Protein AF-A0AAW2A5G6-F1 (afdb_monomer)

Solvent-accessible surface area (backbone atoms only — not comparable to full-atom values): 6967 Å² total; per-residue (Å²): 132,59,70,67,57,53,50,51,52,58,61,72,53,57,66,70,61,38,44,74,73,68,56,77,89,71,82,65,69,64,52,65,58,47,51,61,51,51,50,52,53,48,54,52,50,50,50,54,50,50,50,52,52,50,58,73,77,42,70,61,91,86,40,63,70,77,80,45,57,96,80,59,73,74,86,67,85,65,77,80,55,90,92,57,86,76,76,96,66,91,70,59,66,70,57,54,49,38,59,71,71,58,69,67,72,72,134

Secondary structure (DSSP, 8-state):
--HHHHHHHHHHS-HHHHHHTT------THHHHHHHHHHHHHHHHHHHHHHHHHHHHSPPTT-GGGT--SS----------TTSPPPP----HHHHHIIIIITT---

Organism: Culter alburnus (NCBI:txid194366)

Foldseek 3Di:
DDVVVVLVCVLPDDVVVCVVVVNDDDDDSVCSVVVVVVVVVVVVVVVVVVVVVCCVVDDHPPDCCVVDDPPDDDPPPDPPDPPDDDDDDDDPVVVVCCVPPPVPPDD

Radius of gyration: 33.89 Å; Cα contacts (8 Å, |Δi|>4): 21; chains: 1; bounding box: 87×33×64 Å

Structure (mmCIF, N/CA/C/O backbone):
data_AF-A0AAW2A5G6-F1
#
_entry.id   AF-A0AAW2A5G6-F1
#
loop_
_atom_site.group_PDB
_atom_site.id
_atom_site.type_symbol
_atom_site.label_atom_id
_atom_site.label_alt_id
_atom_site.label_comp_id
_atom_site.label_asym_id
_atom_site.label_entity_id
_atom_site.label_seq_id
_atom_site.pdbx_PDB_ins_code
_atom_site.Cartn_x
_atom_site.Cartn_y
_atom_site.Cartn_z
_atom_site.occupancy
_atom_site.B_iso_or_equiv
_atom_site.auth_seq_id
_atom_site.auth_comp_id
_atom_site.auth_asym_id
_atom_site.auth_atom_id
_atom_site.pdbx_PDB_model_num
ATOM 1 N N . MET A 1 1 ? 3.198 10.455 -24.620 1.00 67.19 1 MET A N 1
ATOM 2 C CA . MET A 1 1 ? 3.605 9.104 -24.169 1.00 67.19 1 MET A CA 1
ATOM 3 C C . MET A 1 1 ? 3.458 9.065 -22.656 1.00 67.19 1 MET A C 1
ATOM 5 O O . MET A 1 1 ? 3.929 9.993 -22.014 1.00 67.19 1 MET A O 1
ATOM 9 N N . SER A 1 2 ? 2.733 8.092 -22.094 1.00 87.75 2 SER A N 1
ATOM 10 C CA . SER A 1 2 ? 2.527 8.024 -20.637 1.00 87.75 2 SER A CA 1
ATOM 11 C C . SER A 1 2 ? 3.860 7.742 -19.924 1.00 87.75 2 SER A C 1
ATOM 13 O O . SER A 1 2 ? 4.618 6.902 -20.420 1.00 87.75 2 SER A O 1
ATOM 15 N N . PRO A 1 3 ? 4.159 8.376 -18.773 1.00 87.75 3 PRO A N 1
ATOM 16 C CA . PRO A 1 3 ? 5.387 8.117 -18.013 1.00 87.75 3 PRO A CA 1
ATOM 17 C C . PRO A 1 3 ? 5.551 6.638 -17.629 1.00 87.75 3 PRO A C 1
ATOM 19 O O . PRO A 1 3 ? 6.669 6.135 -17.583 1.00 87.75 3 PRO A O 1
ATOM 22 N N . SER A 1 4 ? 4.446 5.908 -17.449 1.00 89.06 4 SER A N 1
ATOM 23 C CA . SER A 1 4 ? 4.463 4.462 -17.202 1.00 89.06 4 SER A CA 1
ATOM 24 C C . SER A 1 4 ? 4.980 3.650 -18.393 1.00 89.06 4 SER A C 1
ATOM 26 O O . SER A 1 4 ? 5.722 2.692 -18.208 1.00 89.06 4 SER A O 1
ATOM 28 N N . VAL A 1 5 ? 4.650 4.051 -19.624 1.00 92.94 5 VAL A N 1
ATOM 29 C CA . VAL A 1 5 ? 5.142 3.380 -20.838 1.00 92.94 5 VAL A CA 1
ATOM 30 C C . VAL A 1 5 ? 6.639 3.624 -20.998 1.00 92.94 5 VAL A C 1
ATOM 32 O O . VAL A 1 5 ? 7.375 2.691 -21.297 1.00 92.94 5 VAL A O 1
ATOM 35 N N . LEU A 1 6 ? 7.105 4.850 -20.739 1.00 91.31 6 LEU A N 1
ATOM 36 C CA . LEU A 1 6 ? 8.535 5.163 -20.755 1.00 91.31 6 LEU A CA 1
ATOM 37 C C . LEU A 1 6 ? 9.303 4.343 -19.710 1.00 91.31 6 LEU A C 1
ATOM 39 O O . LEU A 1 6 ? 10.362 3.807 -20.021 1.00 91.31 6 LEU A O 1
ATOM 43 N N . TYR A 1 7 ? 8.745 4.204 -18.506 1.00 91.12 7 TYR A N 1
ATOM 44 C CA . TYR A 1 7 ? 9.324 3.387 -17.441 1.00 91.12 7 TYR A CA 1
ATOM 45 C C . TYR A 1 7 ? 9.441 1.913 -17.836 1.00 91.12 7 TYR A C 1
ATOM 47 O O . TYR A 1 7 ? 10.500 1.321 -17.661 1.00 91.12 7 TYR A O 1
ATOM 55 N N . VAL A 1 8 ? 8.386 1.332 -18.414 1.00 92.69 8 VAL A N 1
ATOM 56 C CA . VAL A 1 8 ? 8.394 -0.064 -18.879 1.00 92.69 8 VAL A CA 1
ATOM 57 C C . VAL A 1 8 ? 9.407 -0.255 -20.007 1.00 92.69 8 VAL A C 1
ATOM 59 O O . VAL A 1 8 ? 10.223 -1.169 -19.946 1.00 92.69 8 VAL A O 1
ATOM 62 N N . VAL A 1 9 ? 9.415 0.629 -21.008 1.00 92.81 9 VAL A N 1
ATOM 63 C CA . VAL A 1 9 ? 10.389 0.564 -22.109 1.00 92.81 9 VAL A CA 1
ATOM 64 C C . VAL A 1 9 ? 11.815 0.646 -21.565 1.00 92.81 9 VAL A C 1
ATOM 66 O O . VAL A 1 9 ? 12.642 -0.201 -21.893 1.00 92.81 9 VAL A O 1
ATOM 69 N N . TRP A 1 10 ? 12.098 1.600 -20.678 1.00 91.94 10 TRP A N 1
ATOM 70 C CA . TRP A 1 10 ? 13.397 1.671 -20.017 1.00 91.94 10 TRP A CA 1
ATOM 71 C C . TRP A 1 10 ? 13.691 0.398 -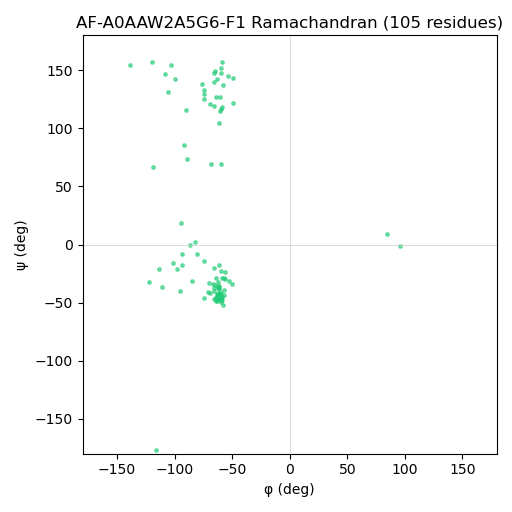19.213 1.00 91.94 10 TRP A C 1
ATOM 73 O O . TRP A 1 10 ? 14.799 -0.101 -19.310 1.00 91.94 10 TRP A O 1
ATOM 83 N N . ALA A 1 11 ? 12.744 -0.184 -18.479 1.00 93.31 11 ALA A N 1
ATOM 84 C CA . ALA A 1 11 ? 12.995 -1.371 -17.660 1.00 93.31 11 ALA A CA 1
ATOM 85 C C . ALA A 1 11 ? 13.421 -2.608 -18.477 1.00 93.31 11 ALA A C 1
ATOM 87 O O . ALA A 1 11 ? 14.270 -3.366 -18.013 1.00 93.31 11 ALA A O 1
ATOM 88 N N . PHE A 1 12 ? 12.873 -2.797 -19.683 1.00 92.88 12 PHE A N 1
ATOM 89 C CA . PHE A 1 12 ? 13.110 -3.999 -20.498 1.00 92.88 12 PHE A CA 1
ATOM 90 C C . PHE A 1 12 ? 14.189 -3.848 -21.577 1.00 92.88 12 PHE A C 1
ATOM 92 O O . PHE A 1 12 ? 14.722 -4.855 -22.041 1.00 92.88 12 PHE A O 1
ATOM 99 N N . VAL A 1 13 ? 14.522 -2.625 -21.998 1.00 93.50 13 VAL A N 1
ATOM 100 C CA . VAL A 1 13 ? 15.564 -2.411 -23.015 1.00 93.50 13 VAL A CA 1
ATOM 101 C C . VAL A 1 13 ? 16.960 -2.631 -22.405 1.00 93.50 13 VAL A C 1
ATOM 103 O O . VAL A 1 13 ? 17.256 -2.014 -21.376 1.00 93.50 13 VAL A O 1
ATOM 106 N N . PRO A 1 14 ? 17.838 -3.445 -23.026 1.00 92.75 14 PRO A N 1
ATOM 107 C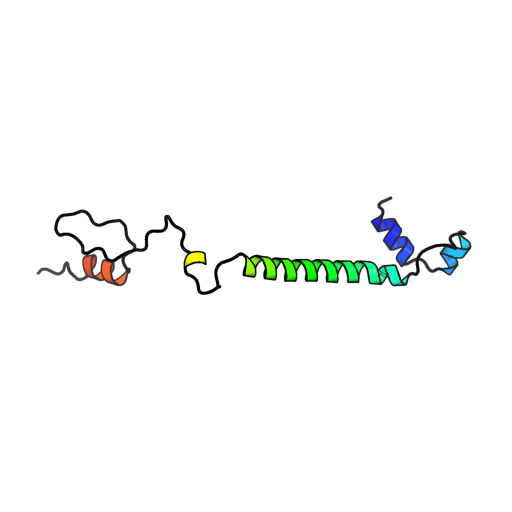 CA . PRO A 1 14 ? 19.209 -3.654 -22.556 1.00 92.75 14 PRO A CA 1
ATOM 108 C C . PRO A 1 14 ? 20.032 -2.362 -22.501 1.00 92.75 14 PRO A C 1
ATOM 110 O O . PRO A 1 14 ? 19.867 -1.470 -23.338 1.00 92.75 14 PRO A O 1
ATOM 113 N N . ASP A 1 15 ? 20.960 -2.280 -21.548 1.00 91.56 15 ASP A N 1
ATOM 114 C CA . ASP A 1 15 ? 21.822 -1.106 -21.377 1.00 91.56 15 ASP A CA 1
ATOM 115 C C . ASP A 1 15 ? 22.698 -0.835 -22.609 1.00 91.56 15 ASP A C 1
ATOM 117 O O . ASP A 1 15 ? 22.843 0.320 -22.993 1.00 91.56 15 ASP A O 1
ATOM 121 N N . ASP A 1 16 ? 23.183 -1.864 -23.312 1.00 92.19 16 ASP A N 1
ATOM 122 C CA . ASP A 1 16 ? 23.984 -1.692 -24.537 1.00 92.19 16 ASP A CA 1
ATOM 123 C C . ASP A 1 16 ? 23.243 -0.889 -25.617 1.00 92.19 16 ASP A C 1
ATOM 125 O O . ASP A 1 16 ? 23.821 -0.035 -26.294 1.00 92.19 16 ASP A O 1
ATOM 129 N N . TRP A 1 17 ? 21.936 -1.125 -25.761 1.00 93.25 17 TRP A N 1
ATOM 130 C CA . TRP A 1 17 ? 21.107 -0.412 -26.733 1.00 93.25 17 TRP A CA 1
ATOM 131 C C . TRP A 1 17 ? 20.892 1.037 -26.302 1.00 93.25 17 TRP A C 1
ATOM 133 O O . TRP A 1 17 ? 20.993 1.947 -27.125 1.00 93.25 17 TRP A O 1
ATOM 143 N N . LEU A 1 18 ? 20.667 1.268 -25.007 1.00 91.50 18 LEU A N 1
ATOM 144 C CA . LEU A 1 18 ? 20.567 2.616 -24.444 1.00 91.50 18 LEU A CA 1
ATOM 145 C C . LEU A 1 18 ? 21.882 3.390 -24.615 1.00 91.50 18 LEU A C 1
ATOM 147 O O . LEU A 1 18 ? 21.862 4.535 -25.071 1.00 91.50 18 LEU A O 1
ATOM 151 N N . HIS A 1 19 ? 23.022 2.750 -24.352 1.00 92.00 19 HIS A N 1
ATOM 152 C CA . HIS A 1 19 ? 24.348 3.325 -24.560 1.00 92.00 19 HIS A CA 1
ATOM 153 C C . HIS A 1 19 ? 24.595 3.668 -26.031 1.00 92.00 19 HIS A C 1
ATOM 155 O O . HIS A 1 19 ? 25.082 4.762 -26.321 1.00 92.00 19 HIS A O 1
ATOM 161 N N . SER A 1 20 ? 24.190 2.799 -26.965 1.00 92.81 20 SER A N 1
ATOM 162 C CA . SER A 1 20 ? 24.292 3.075 -28.406 1.00 92.81 20 SER A CA 1
ATOM 163 C C . SER A 1 20 ? 23.434 4.267 -28.858 1.00 92.81 20 SER A C 1
ATOM 165 O O . SER A 1 20 ? 23.811 4.986 -29.781 1.00 92.81 20 SER A O 1
ATOM 167 N N . ALA A 1 21 ? 22.321 4.530 -28.164 1.00 90.88 21 ALA A N 1
ATOM 168 C CA . ALA A 1 21 ? 21.461 5.692 -28.381 1.00 90.88 21 ALA A CA 1
ATOM 169 C C . ALA A 1 21 ? 21.972 6.976 -27.687 1.00 90.88 21 ALA A C 1
ATOM 171 O O . ALA A 1 21 ? 21.311 8.012 -27.753 1.00 90.88 21 ALA A O 1
ATOM 172 N N . GLY A 1 22 ? 23.129 6.926 -27.012 1.00 91.44 22 GLY A N 1
ATOM 173 C CA . GLY A 1 22 ? 23.725 8.056 -26.288 1.00 91.44 22 GLY A CA 1
ATOM 174 C C . GLY A 1 22 ? 23.192 8.259 -24.864 1.00 91.44 22 GLY A C 1
ATOM 175 O O . GLY A 1 22 ? 23.510 9.262 -24.225 1.00 91.44 22 GLY A O 1
ATOM 176 N N . LEU A 1 23 ? 22.396 7.324 -24.337 1.00 88.81 23 LEU A N 1
ATOM 177 C CA . LEU A 1 23 ? 21.823 7.390 -22.992 1.00 88.81 23 LEU A CA 1
ATOM 178 C C . LEU A 1 23 ? 22.745 6.687 -21.987 1.00 88.81 23 LEU A C 1
ATOM 180 O O . LEU A 1 23 ? 22.573 5.511 -21.685 1.00 88.81 23 LEU A O 1
ATOM 184 N N . THR A 1 24 ? 23.740 7.406 -21.463 1.00 87.75 24 THR A N 1
ATOM 185 C CA . THR A 1 24 ? 24.768 6.839 -20.566 1.00 87.75 24 THR A CA 1
ATOM 186 C C . THR A 1 24 ? 24.573 7.133 -19.074 1.00 87.75 24 THR A C 1
ATOM 188 O O . THR A 1 24 ? 25.168 6.448 -18.248 1.00 87.75 24 THR A O 1
ATOM 191 N N . TYR A 1 25 ? 23.726 8.103 -18.707 1.00 85.56 25 TYR A N 1
ATOM 192 C CA . TYR A 1 25 ? 23.553 8.572 -17.319 1.00 85.56 25 TYR A CA 1
ATOM 193 C C . TYR A 1 25 ? 22.125 8.372 -16.793 1.00 85.56 25 TYR A C 1
ATOM 195 O O . TYR A 1 25 ? 21.392 9.333 -16.564 1.00 85.56 25 TYR A O 1
ATOM 203 N 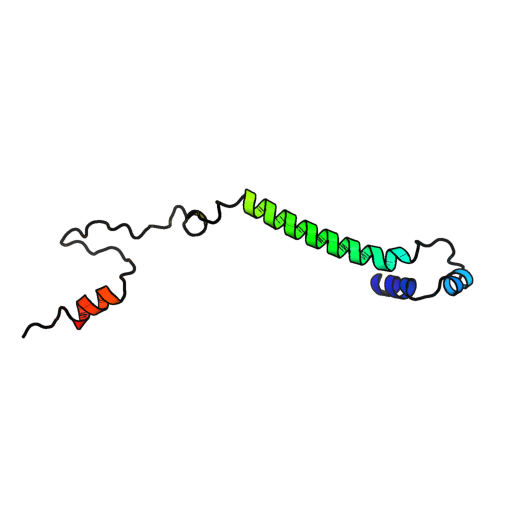N . TRP A 1 26 ? 21.714 7.116 -16.627 1.00 86.69 26 TRP A N 1
ATOM 204 C CA . TRP A 1 26 ? 20.390 6.737 -16.118 1.00 86.69 26 TRP A CA 1
ATOM 205 C C . TRP A 1 26 ? 20.530 5.926 -14.822 1.00 86.69 26 TRP A C 1
ATOM 207 O O . TRP A 1 26 ? 21.594 5.355 -14.570 1.00 86.69 26 TRP A O 1
ATOM 217 N N . PRO A 1 27 ? 19.492 5.881 -13.965 1.00 89.19 27 PRO A N 1
ATOM 218 C CA . PRO A 1 27 ? 19.523 5.063 -12.757 1.00 89.19 27 PRO A CA 1
ATOM 219 C C . PRO A 1 27 ? 19.735 3.580 -13.089 1.00 89.19 27 PRO A C 1
ATOM 221 O O . PRO A 1 27 ? 19.434 3.118 -14.185 1.00 89.19 27 PRO A O 1
ATOM 224 N N . GLN A 1 28 ? 20.239 2.815 -12.122 1.00 90.75 28 GLN A N 1
ATOM 225 C CA . GLN A 1 28 ? 20.448 1.375 -12.281 1.00 90.75 28 GLN A CA 1
ATOM 226 C C . GLN A 1 28 ? 19.118 0.635 -12.503 1.00 90.75 28 GLN A C 1
ATOM 228 O O . GLN A 1 28 ? 18.126 0.925 -11.827 1.00 90.75 28 GLN A O 1
ATOM 233 N N . LYS A 1 29 ? 19.113 -0.392 -13.366 1.00 92.06 29 LYS A N 1
ATOM 234 C CA . LYS A 1 29 ? 17.931 -1.237 -13.649 1.00 92.06 29 LYS A CA 1
ATOM 235 C C . LYS A 1 29 ? 17.318 -1.889 -12.412 1.00 92.06 29 LYS A C 1
ATOM 237 O O . LYS A 1 29 ? 16.127 -2.171 -12.411 1.00 92.06 29 LYS A O 1
ATOM 242 N N . TYR A 1 30 ? 18.089 -2.073 -11.337 1.00 93.31 30 TYR A N 1
ATOM 243 C CA . TYR A 1 30 ? 17.585 -2.543 -10.042 1.00 93.31 30 TYR A CA 1
ATOM 244 C C . TYR A 1 30 ? 16.363 -1.741 -9.554 1.00 93.31 30 TYR A C 1
ATOM 246 O O . TYR A 1 30 ? 15.428 -2.309 -8.989 1.00 93.31 30 TYR A O 1
ATOM 254 N N . TRP A 1 31 ? 16.308 -0.439 -9.848 1.00 93.88 31 TRP A N 1
ATOM 255 C CA . TRP A 1 31 ? 15.175 0.416 -9.491 1.00 93.88 31 TRP A CA 1
ATOM 256 C C . TRP A 1 31 ? 13.869 0.058 -10.211 1.00 93.88 31 TRP A C 1
ATOM 258 O O . TRP A 1 31 ? 12.796 0.388 -9.703 1.00 93.88 31 TRP A O 1
ATOM 268 N N . ALA A 1 32 ? 13.930 -0.662 -11.337 1.00 94.12 32 ALA A N 1
ATOM 269 C CA . ALA A 1 32 ? 12.746 -1.212 -11.994 1.00 94.12 32 ALA A CA 1
ATOM 270 C C . ALA A 1 32 ? 12.003 -2.220 -11.096 1.00 94.12 32 ALA A C 1
ATOM 272 O O . ALA A 1 32 ? 10.781 -2.318 -11.134 1.00 94.12 32 ALA A O 1
ATOM 273 N N . LEU A 1 33 ? 12.744 -2.944 -10.252 1.00 94.81 33 LEU A N 1
ATOM 274 C CA . LEU A 1 33 ? 12.195 -3.899 -9.293 1.00 94.81 33 LEU A CA 1
ATOM 275 C C . LEU A 1 33 ? 12.008 -3.273 -7.906 1.00 94.81 33 LEU A C 1
ATOM 277 O O . LEU A 1 33 ? 11.003 -3.513 -7.241 1.00 94.81 33 LEU A O 1
ATOM 281 N N . ALA A 1 34 ? 12.956 -2.448 -7.464 1.00 96.25 34 ALA A N 1
ATOM 282 C CA . ALA A 1 34 ? 12.911 -1.871 -6.127 1.00 96.25 34 ALA A CA 1
ATOM 283 C C . ALA A 1 34 ? 11.735 -0.901 -5.946 1.00 96.25 34 ALA A C 1
ATOM 285 O O . ALA A 1 34 ? 11.079 -0.934 -4.910 1.00 96.25 34 ALA A O 1
ATOM 286 N N . ALA A 1 35 ? 11.422 -0.073 -6.950 1.00 94.19 35 ALA A N 1
ATOM 287 C CA . ALA A 1 35 ? 10.322 0.887 -6.865 1.00 94.19 35 ALA A CA 1
ATOM 288 C C . ALA A 1 35 ? 8.949 0.233 -6.579 1.00 94.19 35 ALA A C 1
ATOM 290 O O . ALA A 1 35 ? 8.303 0.648 -5.612 1.00 94.19 35 ALA A O 1
ATOM 291 N N . PRO A 1 36 ? 8.490 -0.796 -7.327 1.00 94.94 36 PRO A N 1
ATOM 292 C CA . PRO A 1 36 ? 7.224 -1.457 -7.012 1.00 94.94 36 PRO A CA 1
ATOM 293 C C . PRO A 1 36 ? 7.256 -2.186 -5.662 1.00 94.94 36 PRO A C 1
ATOM 295 O O . PRO A 1 36 ? 6.255 -2.166 -4.947 1.00 94.94 36 PRO A O 1
ATOM 298 N N . ILE A 1 37 ? 8.394 -2.766 -5.260 1.00 97.62 37 ILE A N 1
ATOM 299 C CA . ILE A 1 37 ? 8.532 -3.397 -3.937 1.00 97.62 37 ILE A CA 1
ATOM 300 C C . ILE A 1 37 ? 8.383 -2.357 -2.821 1.00 97.62 37 ILE A C 1
ATOM 302 O O . ILE A 1 37 ? 7.594 -2.561 -1.899 1.00 97.62 37 ILE A O 1
ATOM 306 N N . TYR A 1 38 ? 9.082 -1.223 -2.908 1.00 97.50 38 TYR A N 1
ATOM 307 C CA . TYR A 1 38 ? 8.965 -0.151 -1.919 1.00 97.50 38 TYR A CA 1
ATOM 308 C C . TYR A 1 38 ? 7.548 0.412 -1.849 1.00 97.50 38 TYR A C 1
ATOM 310 O O . TYR A 1 38 ? 7.069 0.689 -0.750 1.00 97.50 38 TYR A O 1
ATOM 318 N N . LEU A 1 39 ? 6.854 0.535 -2.982 1.00 96.94 39 LEU A N 1
ATOM 319 C CA . LEU A 1 39 ? 5.450 0.937 -3.005 1.00 96.94 39 LEU A CA 1
ATOM 320 C C . LEU A 1 39 ? 4.579 -0.054 -2.220 1.00 96.94 39 LEU A C 1
ATOM 322 O O . LEU A 1 39 ? 3.828 0.369 -1.343 1.00 96.94 39 LEU A O 1
ATOM 326 N N . LEU A 1 40 ? 4.714 -1.361 -2.466 1.00 98.44 40 LEU A N 1
ATOM 327 C CA . LEU A 1 40 ? 3.948 -2.388 -1.747 1.00 98.44 40 LEU A CA 1
ATOM 328 C C . LEU A 1 40 ? 4.253 -2.400 -0.244 1.00 98.44 40 LEU A C 1
ATOM 330 O O . LEU A 1 40 ? 3.330 -2.456 0.572 1.00 98.44 40 LEU A O 1
ATOM 334 N N . VAL A 1 41 ? 5.530 -2.301 0.134 1.00 98.44 41 VAL A N 1
ATOM 335 C CA . VAL A 1 41 ? 5.955 -2.230 1.542 1.00 98.44 41 VAL A CA 1
ATOM 336 C C . VAL A 1 41 ? 5.390 -0.980 2.212 1.00 98.44 41 VAL A C 1
ATOM 338 O O . VAL A 1 41 ? 4.872 -1.063 3.326 1.00 98.44 41 VAL A O 1
ATOM 341 N N . THR A 1 42 ? 5.424 0.161 1.523 1.00 98.50 42 THR A N 1
ATOM 342 C CA . THR A 1 42 ? 4.892 1.431 2.033 1.00 98.50 42 THR A CA 1
ATOM 343 C C . THR A 1 42 ? 3.387 1.332 2.254 1.00 98.50 42 THR A C 1
ATOM 345 O O . THR A 1 42 ? 2.921 1.637 3.347 1.00 98.50 42 THR A O 1
ATOM 348 N N . LEU A 1 43 ? 2.628 0.831 1.273 1.00 98.50 43 LEU A N 1
ATOM 349 C CA . LEU A 1 43 ? 1.179 0.637 1.407 1.00 98.50 43 LEU A CA 1
ATOM 350 C C . LEU A 1 43 ? 0.826 -0.322 2.550 1.00 98.50 43 LEU A C 1
ATOM 352 O O . LEU A 1 43 ? -0.064 -0.028 3.346 1.00 98.50 43 LEU A O 1
ATOM 356 N N . THR A 1 44 ? 1.552 -1.435 2.668 1.00 98.44 44 THR A N 1
ATOM 357 C CA . THR A 1 44 ? 1.354 -2.409 3.753 1.00 98.44 44 THR A CA 1
ATOM 358 C C . THR A 1 44 ? 1.640 -1.775 5.113 1.00 98.44 44 THR A C 1
ATOM 360 O O . THR A 1 44 ? 0.853 -1.915 6.046 1.00 98.44 44 THR A O 1
ATOM 363 N N . THR A 1 45 ? 2.730 -1.014 5.215 1.00 98.38 45 THR A N 1
ATOM 364 C CA . THR A 1 45 ? 3.093 -0.283 6.436 1.00 98.38 45 THR A CA 1
ATOM 365 C C . THR A 1 45 ? 2.027 0.746 6.795 1.00 98.38 45 THR A C 1
ATOM 367 O O . THR A 1 45 ? 1.589 0.792 7.941 1.00 98.38 45 THR A O 1
ATOM 370 N N . CYS A 1 46 ? 1.546 1.526 5.823 1.00 98.38 46 CYS A N 1
ATOM 371 C CA . CYS A 1 46 ? 0.449 2.469 6.024 1.00 98.38 46 CYS A CA 1
ATOM 372 C C . CYS A 1 46 ? -0.808 1.767 6.546 1.00 98.38 46 CYS A C 1
ATOM 374 O O . CYS A 1 46 ? -1.425 2.268 7.480 1.00 98.38 46 CYS A O 1
ATOM 376 N N . PHE A 1 47 ? -1.167 0.605 5.999 1.00 98.12 47 PHE A N 1
ATOM 377 C CA . PHE A 1 47 ? -2.328 -0.157 6.459 1.00 98.12 47 PHE A CA 1
ATOM 378 C C . PHE A 1 47 ? -2.177 -0.635 7.911 1.00 98.12 47 PHE A C 1
ATOM 380 O O . PHE A 1 47 ? -3.086 -0.441 8.717 1.00 98.12 47 PHE A O 1
ATOM 387 N N . VAL A 1 48 ? -1.015 -1.189 8.273 1.00 98.25 48 VAL A N 1
ATOM 388 C CA . VAL A 1 48 ? -0.723 -1.622 9.651 1.00 98.25 48 VAL A CA 1
ATOM 389 C C . VAL A 1 48 ? -0.754 -0.440 10.622 1.00 98.25 48 VAL A C 1
ATOM 391 O O . VAL A 1 48 ? -1.345 -0.542 11.697 1.00 98.25 48 VAL A O 1
ATOM 394 N N . LEU A 1 49 ? -0.163 0.696 10.242 1.00 98.00 49 LEU A N 1
ATOM 395 C CA . LEU A 1 49 ? -0.183 1.911 11.057 1.00 98.00 49 LEU A CA 1
ATOM 396 C C . LEU A 1 49 ? -1.599 2.453 11.225 1.00 98.00 49 LEU A C 1
ATOM 398 O O . LEU A 1 49 ? -1.990 2.776 12.342 1.00 98.00 49 LEU A O 1
ATOM 402 N N . LEU A 1 50 ? -2.381 2.518 10.146 1.00 97.00 50 LEU A N 1
ATOM 403 C CA . LEU A 1 50 ? -3.779 2.930 10.212 1.00 97.00 50 LEU A CA 1
ATOM 404 C C . LEU A 1 50 ? -4.567 2.015 11.142 1.00 97.00 50 LEU A C 1
ATOM 406 O O . LEU A 1 50 ? -5.312 2.514 11.978 1.00 97.00 50 LEU A O 1
ATOM 410 N N . PHE A 1 51 ? -4.392 0.699 11.046 1.00 95.12 51 PHE A N 1
ATOM 411 C CA . PHE A 1 51 ? -5.042 -0.243 11.953 1.00 95.12 51 PHE A CA 1
ATOM 412 C C . PHE A 1 51 ? -4.649 0.012 13.416 1.00 95.12 51 PHE A C 1
ATOM 414 O O . PHE A 1 51 ? -5.523 0.130 14.274 1.00 95.12 51 PHE A O 1
ATOM 421 N N . GLY A 1 52 ? -3.353 0.180 13.694 1.00 94.94 52 GLY A N 1
ATOM 422 C CA . GLY A 1 52 ? -2.855 0.491 15.035 1.00 94.94 52 GLY A CA 1
ATOM 423 C C 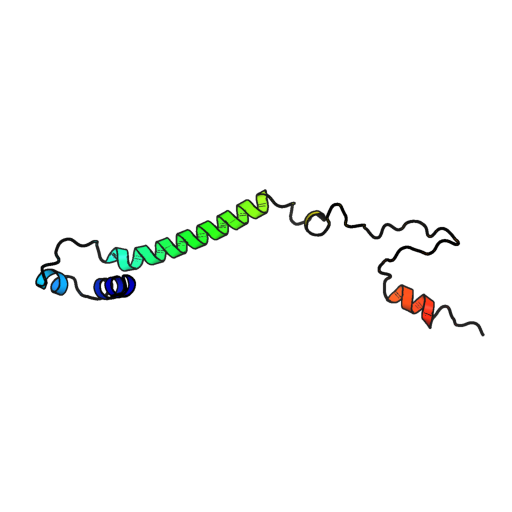. GLY A 1 52 ? -3.424 1.799 15.588 1.00 94.94 52 GLY A C 1
ATOM 424 O O . GLY A 1 52 ? -3.933 1.822 16.705 1.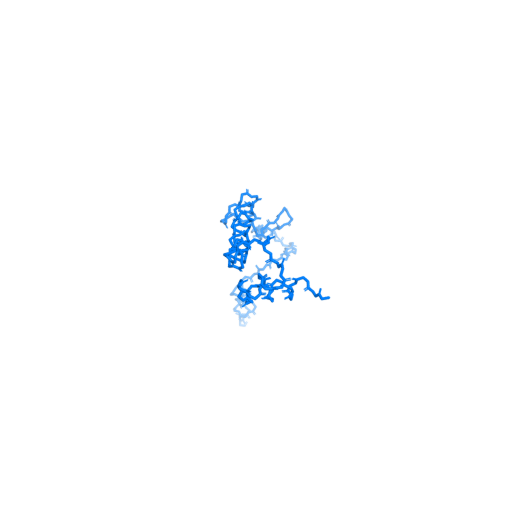00 94.94 52 GLY A O 1
ATOM 425 N N . VAL A 1 53 ? -3.417 2.869 14.791 1.00 96.06 53 VAL A N 1
ATOM 426 C CA . VAL A 1 53 ? -3.981 4.173 15.174 1.00 96.06 53 VAL A CA 1
ATOM 427 C C . VAL A 1 53 ? -5.489 4.080 15.404 1.00 96.06 53 VAL A C 1
ATOM 429 O O . VAL A 1 53 ? -5.988 4.625 16.387 1.00 96.06 53 VAL A O 1
ATOM 432 N N . ASN A 1 54 ? -6.221 3.366 14.545 1.00 94.12 54 ASN A N 1
ATOM 433 C CA . ASN A 1 54 ? -7.651 3.135 14.747 1.00 94.12 54 ASN A CA 1
ATOM 434 C C . ASN A 1 54 ? -7.902 2.387 16.061 1.00 94.12 54 ASN A C 1
ATOM 436 O O . ASN A 1 54 ? -8.775 2.791 16.820 1.00 94.12 54 ASN A O 1
ATOM 440 N N . MET A 1 55 ? -7.108 1.364 16.380 1.00 90.62 55 MET A N 1
ATOM 441 C CA . MET A 1 55 ? -7.239 0.621 17.636 1.00 90.62 55 MET A CA 1
ATOM 442 C C . MET A 1 55 ? -6.899 1.475 18.868 1.00 90.62 55 MET A C 1
ATOM 444 O O . MET A 1 55 ? -7.530 1.310 19.904 1.00 90.62 55 MET A O 1
ATOM 448 N N . MET A 1 56 ? -5.943 2.405 18.766 1.00 92.31 56 MET A N 1
ATOM 449 C CA . MET A 1 56 ? -5.610 3.341 19.852 1.00 92.31 56 MET A CA 1
ATOM 450 C C . MET A 1 56 ? -6.704 4.386 20.101 1.00 92.31 56 MET A C 1
ATOM 452 O O . MET A 1 56 ? -6.882 4.822 21.235 1.00 92.31 56 MET A O 1
ATOM 456 N N . ASN A 1 57 ? -7.414 4.800 19.050 1.00 92.75 57 ASN A N 1
ATOM 457 C CA . ASN A 1 57 ? -8.457 5.826 19.124 1.00 92.75 57 ASN A CA 1
ATOM 458 C C . ASN A 1 57 ? -9.871 5.256 19.335 1.00 92.75 57 ASN A C 1
ATOM 460 O O . ASN A 1 57 ? -10.804 6.026 19.552 1.00 92.75 57 ASN A O 1
ATOM 464 N N . THR A 1 58 ? -10.042 3.936 19.255 1.00 89.75 58 THR A N 1
ATOM 465 C CA . THR A 1 58 ? -11.331 3.247 19.422 1.00 89.75 58 THR A CA 1
ATOM 466 C C . THR A 1 58 ? -11.405 2.596 20.803 1.00 89.75 58 THR A C 1
ATOM 468 O O . THR A 1 58 ? -10.380 2.275 21.405 1.00 89.75 58 THR A O 1
ATOM 471 N N . ALA A 1 59 ? -12.616 2.398 21.331 1.00 87.81 59 ALA A N 1
ATOM 472 C CA . ALA A 1 59 ? -12.800 1.684 22.589 1.00 87.81 59 ALA A CA 1
ATOM 473 C C . ALA A 1 59 ? -12.236 0.245 22.496 1.00 87.81 59 ALA A C 1
ATOM 475 O O . ALA A 1 59 ? -12.232 -0.344 21.410 1.00 87.81 59 ALA A O 1
ATOM 476 N N . PRO A 1 60 ? -11.788 -0.363 23.615 1.00 87.44 60 PRO A N 1
ATOM 477 C CA . PRO A 1 60 ? -11.306 -1.746 23.628 1.00 87.44 60 PRO A CA 1
ATOM 478 C C . PRO A 1 60 ? -12.297 -2.689 22.938 1.00 87.44 60 PRO A C 1
ATOM 480 O O . PRO A 1 60 ? -13.496 -2.511 23.104 1.00 87.44 60 PRO A O 1
ATOM 483 N N . LEU A 1 61 ? -11.827 -3.713 22.215 1.00 84.44 61 LEU A N 1
ATOM 484 C CA . LEU A 1 61 ? -12.676 -4.570 21.362 1.00 84.44 61 LEU A CA 1
ATOM 485 C C . LEU A 1 61 ? -13.896 -5.184 22.075 1.00 84.44 61 LEU A C 1
ATOM 487 O O . LEU A 1 61 ? -14.923 -5.408 21.447 1.00 84.44 61 LEU A O 1
ATOM 491 N N . GLY A 1 62 ? -13.783 -5.459 23.377 1.00 87.12 62 GLY A N 1
ATOM 492 C CA . GLY A 1 62 ? -14.878 -5.990 24.195 1.00 87.12 62 GLY A CA 1
ATOM 493 C C . GLY A 1 62 ? -15.812 -4.933 24.792 1.00 87.12 62 GLY A C 1
ATOM 494 O O . GLY A 1 62 ? -16.734 -5.300 25.515 1.00 87.12 62 GLY A O 1
ATOM 495 N N . SER A 1 63 ? -15.573 -3.640 24.553 1.00 89.12 63 SER A N 1
ATOM 496 C CA . SER A 1 63 ? -16.430 -2.580 25.079 1.00 89.12 63 SER A CA 1
ATOM 497 C C . SER A 1 63 ? -17.740 -2.513 24.305 1.00 89.12 63 SER A C 1
ATOM 499 O O . SER A 1 63 ? -17.744 -2.450 23.072 1.00 89.12 63 SER A O 1
ATOM 501 N N . VAL A 1 64 ? -18.845 -2.443 25.049 1.00 87.12 64 VAL A N 1
ATOM 502 C CA . VAL A 1 64 ? -20.183 -2.168 24.511 1.00 87.12 64 VAL A CA 1
ATOM 503 C C . VAL A 1 64 ? -20.247 -0.816 23.806 1.00 87.12 64 VAL A C 1
ATOM 505 O O . VAL A 1 64 ? -21.063 -0.662 22.905 1.00 87.12 64 VAL A O 1
ATOM 508 N N . ASP A 1 65 ? -19.348 0.118 24.133 1.00 88.44 65 ASP A N 1
ATOM 509 C CA . ASP A 1 65 ? -19.237 1.438 23.493 1.00 88.44 65 ASP A CA 1
ATOM 510 C C . ASP A 1 65 ? -18.914 1.352 21.991 1.00 88.44 65 ASP A C 1
ATOM 512 O O . ASP A 1 65 ? -19.121 2.312 21.257 1.00 88.44 65 ASP A O 1
ATOM 516 N N . ASN A 1 66 ? -18.425 0.202 21.507 1.00 87.56 66 ASN A N 1
ATOM 517 C CA . ASN A 1 66 ? -18.253 -0.040 20.069 1.00 87.56 66 ASN A CA 1
ATOM 518 C C . ASN A 1 66 ? -19.578 -0.307 19.332 1.00 87.56 66 ASN A C 1
ATOM 520 O O . ASN A 1 66 ? -19.599 -0.321 18.103 1.00 87.56 66 ASN A O 1
ATOM 524 N N . ILE A 1 67 ? -20.663 -0.571 20.065 1.00 86.88 67 ILE A N 1
ATOM 525 C CA . ILE A 1 67 ? -21.982 -0.952 19.530 1.00 86.88 67 ILE A CA 1
ATOM 526 C C . ILE A 1 67 ? -23.064 0.037 19.992 1.00 86.88 67 ILE A C 1
ATOM 528 O O . ILE A 1 67 ? -24.032 0.277 19.273 1.00 86.88 67 ILE A O 1
ATOM 532 N N . THR A 1 68 ? -22.908 0.607 21.189 1.00 86.56 68 THR A N 1
ATOM 533 C CA . THR A 1 68 ? -23.868 1.502 21.837 1.00 86.56 68 THR A CA 1
ATOM 534 C C . THR A 1 68 ? -23.354 2.939 21.839 1.00 86.56 68 THR A C 1
ATOM 536 O O . THR A 1 68 ? -22.158 3.177 21.972 1.00 86.56 68 THR A O 1
ATOM 539 N N . ASP A 1 69 ? -24.253 3.915 21.736 1.00 87.50 69 ASP A N 1
ATOM 540 C CA . ASP A 1 69 ? -23.931 5.332 21.915 1.00 87.50 69 ASP A CA 1
ATOM 541 C C . ASP A 1 69 ? -24.665 5.916 23.138 1.00 87.50 69 ASP A C 1
ATOM 543 O O . ASP A 1 69 ? -25.375 5.219 23.862 1.00 87.50 69 ASP A O 1
ATOM 547 N N . ARG A 1 70 ? -24.507 7.223 23.387 1.00 84.12 70 ARG A N 1
ATOM 548 C CA . ARG A 1 70 ? -25.210 7.931 24.475 1.00 84.12 70 ARG A CA 1
ATOM 549 C C . ARG A 1 70 ? -26.740 7.850 24.356 1.00 84.12 70 ARG A C 1
ATOM 551 O O . ARG A 1 70 ? -27.438 8.012 25.361 1.00 84.12 70 ARG A O 1
ATOM 558 N N . TYR A 1 71 ? -27.264 7.728 23.141 1.00 82.69 71 TYR A N 1
ATOM 559 C CA . TYR A 1 71 ? -28.702 7.750 22.879 1.00 82.69 71 TYR A CA 1
ATOM 560 C C . TYR A 1 71 ? -29.310 6.349 22.851 1.00 82.69 71 TYR A C 1
ATOM 562 O O . TYR A 1 71 ? -30.526 6.214 23.027 1.00 82.69 71 TYR A O 1
ATOM 570 N N . ALA A 1 72 ? -28.480 5.323 22.694 1.00 82.81 72 ALA A N 1
ATOM 571 C CA . ALA A 1 72 ? -28.855 3.935 22.778 1.00 82.81 72 ALA A CA 1
ATOM 572 C C . ALA A 1 72 ? -29.417 3.661 24.170 1.00 82.81 72 ALA A C 1
ATOM 574 O O . ALA A 1 72 ? -28.754 3.774 25.204 1.00 82.81 72 ALA A O 1
ATOM 575 N N . ARG A 1 73 ? -30.704 3.330 24.189 1.00 73.44 73 ARG A N 1
ATOM 576 C CA . ARG A 1 73 ? -31.372 2.877 25.397 1.00 73.44 73 ARG A CA 1
ATOM 577 C C . ARG A 1 73 ? -31.238 1.374 25.440 1.00 73.44 73 ARG A C 1
ATOM 579 O O . ARG A 1 73 ? -31.792 0.688 24.584 1.00 73.44 73 ARG A O 1
ATOM 586 N N . SER A 1 74 ? -30.528 0.872 26.445 1.00 68.75 74 SER A N 1
ATOM 587 C CA . SER A 1 74 ? -30.658 -0.531 26.805 1.00 68.75 74 SER A CA 1
ATOM 588 C C . SER A 1 74 ? -32.140 -0.829 27.028 1.00 68.75 74 SER A C 1
ATOM 590 O O . SER A 1 74 ? -32.896 0.014 27.531 1.00 68.75 74 SER A O 1
ATOM 592 N N . GLN A 1 75 ? -32.559 -2.035 26.657 1.00 67.81 75 GLN A N 1
ATOM 593 C CA . GLN A 1 75 ? -33.823 -2.597 27.115 1.00 67.81 75 GLN A CA 1
ATOM 594 C C . GLN A 1 75 ? -33.678 -2.866 28.617 1.00 67.81 75 GLN A C 1
ATOM 596 O O . GLN A 1 75 ? -33.532 -3.998 29.058 1.00 67.81 75 GLN A O 1
ATOM 601 N N . CYS A 1 76 ? -33.598 -1.803 29.419 1.00 60.84 76 CYS A N 1
ATOM 602 C CA . CYS A 1 76 ? -33.695 -1.929 30.855 1.00 60.84 76 CYS A CA 1
ATOM 603 C C . CYS A 1 76 ? -35.069 -2.520 31.139 1.00 60.84 76 CYS A C 1
ATOM 605 O O . CYS A 1 76 ? -36.084 -1.978 30.692 1.00 60.84 76 CYS A O 1
ATOM 607 N N . THR A 1 77 ? -35.068 -3.611 31.897 1.00 58.12 77 THR A N 1
ATOM 608 C CA . THR A 1 77 ? -36.212 -4.168 32.612 1.00 58.12 77 THR A CA 1
ATOM 609 C C . THR A 1 77 ? -36.725 -3.118 33.597 1.00 58.12 77 THR A C 1
ATOM 611 O O . THR A 1 77 ? -36.506 -3.208 34.799 1.00 58.12 77 THR A O 1
ATOM 614 N N . ALA A 1 78 ? -37.315 -2.035 33.098 1.00 58.50 78 ALA A N 1
ATOM 615 C CA . ALA A 1 78 ? -38.173 -1.213 33.923 1.00 58.50 78 ALA A CA 1
ATOM 616 C C . ALA A 1 78 ? -39.355 -2.108 34.299 1.00 58.50 78 ALA A C 1
ATOM 618 O O . ALA A 1 78 ? -39.938 -2.740 33.417 1.00 58.50 78 ALA A O 1
ATOM 619 N N . GLU A 1 79 ? -39.633 -2.209 35.598 1.00 60.16 79 GLU A N 1
ATOM 620 C CA . GLU A 1 79 ? -40.825 -2.877 36.112 1.00 60.16 79 GLU A CA 1
ATOM 621 C C . GLU A 1 79 ? -42.034 -2.342 35.343 1.00 60.16 79 GLU A C 1
ATOM 623 O O . GLU A 1 79 ? -42.252 -1.127 35.291 1.00 60.16 79 GLU A O 1
ATOM 628 N N . ASP A 1 80 ? -42.764 -3.243 34.683 1.00 64.75 80 ASP A N 1
ATOM 629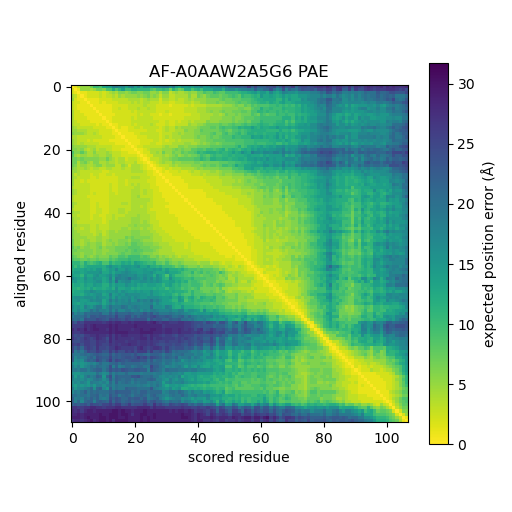 C CA . ASP A 1 80 ? -44.000 -2.888 34.000 1.00 64.75 80 ASP A CA 1
ATOM 630 C C . ASP A 1 80 ? -44.960 -2.359 35.069 1.00 64.75 80 ASP A C 1
ATOM 632 O O . ASP A 1 80 ? -45.471 -3.104 35.904 1.00 64.75 80 ASP A O 1
ATOM 636 N N . GLN A 1 81 ? -45.144 -1.037 35.095 1.00 66.44 81 G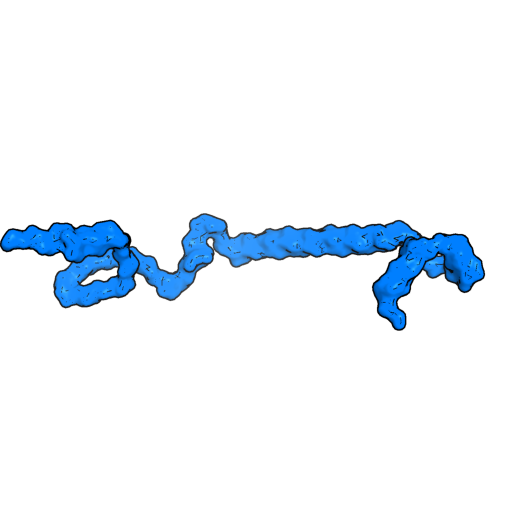LN A N 1
ATOM 637 C CA . GLN A 1 81 ? -46.120 -0.421 35.977 1.00 66.44 81 GLN A CA 1
ATOM 638 C C . GLN A 1 81 ? -47.509 -0.788 35.475 1.00 66.44 81 GLN A C 1
ATOM 640 O O . GLN A 1 81 ? -47.882 -0.490 34.337 1.00 66.44 81 GLN A O 1
ATOM 645 N N . GLU A 1 82 ? -48.267 -1.438 36.348 1.00 67.56 82 GLU A N 1
ATOM 646 C CA . GLU A 1 82 ? -49.589 -1.960 36.046 1.00 67.56 82 GLU A CA 1
ATOM 647 C C . GLU A 1 82 ? -50.518 -0.820 35.589 1.00 67.56 82 GLU A C 1
ATOM 649 O O . GLU A 1 82 ? -50.738 0.160 36.302 1.00 67.56 82 GLU A O 1
ATOM 654 N N . GLY A 1 83 ? -51.010 -0.921 34.348 1.00 71.88 83 GLY A N 1
ATOM 655 C CA . GLY A 1 83 ? -51.883 0.078 33.719 1.00 71.88 83 GLY A CA 1
ATOM 656 C C . GLY A 1 83 ? -51.195 1.116 32.821 1.00 71.88 83 GLY A C 1
ATOM 657 O O . GLY A 1 83 ? -51.893 1.941 32.228 1.00 71.88 83 GLY A O 1
ATOM 658 N N . VAL A 1 84 ? -49.866 1.087 32.664 1.00 77.06 84 VAL A N 1
ATOM 659 C CA . VAL A 1 84 ? -49.143 1.950 31.709 1.00 77.06 84 VAL A CA 1
ATOM 660 C C . VAL A 1 84 ? -48.822 1.172 30.432 1.00 77.06 84 VAL A C 1
ATOM 662 O O . VAL A 1 84 ? -48.480 -0.004 30.480 1.00 77.06 84 VAL A O 1
ATOM 665 N N . ILE A 1 85 ? -48.910 1.831 29.271 1.00 77.44 85 ILE A N 1
ATOM 666 C CA . ILE A 1 85 ? -48.498 1.226 27.999 1.00 77.44 85 ILE A CA 1
ATOM 667 C C . ILE A 1 85 ? -46.979 0.989 28.043 1.00 77.44 85 ILE A C 1
ATOM 669 O O . ILE A 1 85 ? -46.224 1.963 28.172 1.00 77.44 85 ILE A O 1
ATOM 673 N N . PRO A 1 86 ? -46.515 -0.268 27.923 1.00 74.19 86 PRO A N 1
ATOM 674 C CA . PRO A 1 86 ? -45.100 -0.583 27.999 1.00 74.19 86 PRO A CA 1
ATOM 675 C C . PRO A 1 86 ? -44.336 0.044 26.833 1.00 74.19 86 PRO A C 1
ATOM 677 O O . PRO A 1 86 ? -44.852 0.244 25.729 1.00 74.19 86 PRO A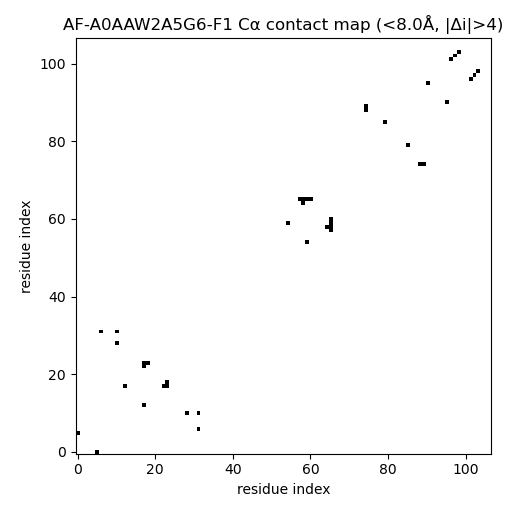 O 1
ATOM 680 N N . ARG A 1 87 ? -43.070 0.379 27.084 1.00 74.25 87 ARG A N 1
ATOM 681 C CA . ARG A 1 87 ? -42.183 0.918 26.049 1.00 74.25 87 ARG A CA 1
ATOM 682 C C . ARG A 1 87 ? -41.909 -0.141 24.983 1.00 74.25 87 ARG A C 1
ATOM 684 O O . ARG A 1 87 ? -41.796 -1.321 25.299 1.00 74.25 87 ARG A O 1
ATOM 691 N N . LEU A 1 88 ? -41.725 0.305 23.737 1.00 79.25 88 LEU A N 1
ATOM 692 C CA . LEU A 1 88 ? -41.307 -0.574 22.647 1.00 79.25 88 LEU A CA 1
ATOM 693 C C . LEU A 1 88 ? -39.951 -1.207 22.998 1.00 79.25 88 LEU A C 1
ATOM 695 O O . LEU A 1 88 ? -38.957 -0.496 23.165 1.00 79.25 88 LEU A O 1
ATOM 699 N N . ARG A 1 89 ? -39.943 -2.532 23.135 1.00 78.56 89 ARG A N 1
ATOM 700 C CA . ARG A 1 89 ? -38.765 -3.369 23.381 1.00 78.56 89 ARG A CA 1
ATOM 701 C C . ARG A 1 89 ? -38.863 -4.624 22.527 1.00 78.56 89 ARG A C 1
ATOM 703 O O . ARG A 1 89 ? -39.971 -5.046 22.193 1.00 78.56 89 ARG A O 1
ATOM 710 N N . ASP A 1 90 ? -37.723 -5.224 22.216 1.00 83.56 90 ASP A N 1
ATOM 711 C CA . ASP A 1 90 ? -37.719 -6.545 21.601 1.00 83.56 90 ASP A CA 1
ATOM 712 C C . ASP A 1 90 ? -38.061 -7.570 22.680 1.00 83.56 90 ASP A C 1
ATOM 714 O O . ASP A 1 90 ? -37.437 -7.623 23.738 1.00 83.56 90 ASP A O 1
ATOM 718 N N . VAL A 1 91 ? -39.091 -8.367 22.424 1.00 84.50 91 VAL A N 1
ATOM 719 C CA . VAL A 1 91 ? -39.501 -9.460 23.303 1.00 84.50 91 VAL A CA 1
ATOM 720 C C . VAL A 1 91 ? -39.066 -10.758 22.628 1.00 84.50 91 VAL A C 1
ATOM 722 O O . VAL A 1 91 ? -39.317 -10.924 21.427 1.00 84.50 91 VAL A O 1
ATOM 725 N N . PRO A 1 92 ? -38.396 -11.682 23.338 1.00 89.06 92 PRO A N 1
ATOM 726 C CA . PRO A 1 92 ? -37.975 -12.937 22.741 1.00 89.06 92 PRO A CA 1
ATOM 727 C C . PRO A 1 92 ? -39.186 -13.690 22.185 1.00 89.06 92 PRO A C 1
ATOM 729 O O . PRO A 1 92 ? -40.231 -13.796 22.829 1.00 89.06 92 PRO A O 1
ATOM 732 N N . ILE A 1 93 ? -39.036 -14.253 20.983 1.00 90.00 93 ILE A N 1
ATOM 733 C CA . ILE A 1 93 ? -40.146 -14.897 20.263 1.00 90.00 93 ILE A CA 1
ATOM 734 C C . ILE A 1 93 ? -40.801 -16.026 21.070 1.00 90.00 93 ILE A C 1
ATOM 736 O O . ILE A 1 93 ? -41.995 -16.270 20.938 1.00 90.00 93 ILE A O 1
ATOM 740 N N . SER A 1 94 ? -40.045 -16.693 21.946 1.00 90.81 94 SER A N 1
ATOM 741 C CA . SER A 1 94 ? -40.558 -17.713 22.863 1.00 90.81 94 SER A CA 1
ATOM 742 C C . SER A 1 94 ? -41.585 -17.165 23.856 1.00 90.81 94 SER A C 1
ATOM 744 O O . SER A 1 94 ? -42.551 -17.853 24.170 1.00 90.81 94 SER A O 1
ATOM 746 N N . GLU A 1 95 ? -41.386 -15.941 24.345 1.00 88.25 95 GLU A N 1
ATOM 747 C CA . GLU A 1 95 ? -42.284 -15.280 25.295 1.00 88.25 95 GLU A CA 1
ATOM 748 C C . GLU A 1 95 ? -43.561 -14.809 24.593 1.00 88.25 95 GLU A C 1
ATOM 750 O O . GLU A 1 95 ? -44.656 -15.139 25.043 1.00 88.25 95 GLU A O 1
ATOM 755 N N . ILE A 1 96 ? -43.436 -14.166 23.424 1.00 87.19 96 ILE A N 1
ATOM 756 C CA . ILE A 1 96 ? -44.593 -13.789 22.591 1.00 87.19 96 ILE A CA 1
ATOM 757 C C . ILE A 1 96 ? -45.399 -15.025 22.182 1.00 87.19 96 ILE A C 1
ATOM 759 O O . ILE A 1 96 ? -46.623 -15.028 22.302 1.00 87.19 96 ILE A O 1
ATOM 763 N N . ASN A 1 97 ? -44.738 -16.100 21.747 1.00 91.00 97 ASN A N 1
ATOM 764 C CA . ASN A 1 97 ? -45.447 -17.315 21.357 1.00 91.00 97 ASN A CA 1
ATOM 765 C C . ASN A 1 97 ? -46.230 -17.922 22.525 1.00 91.00 97 ASN A C 1
ATOM 767 O O . ASN A 1 97 ? -47.347 -18.397 22.330 1.00 91.00 97 ASN A O 1
ATOM 771 N N . ARG A 1 98 ? -45.671 -17.892 23.738 1.00 88.12 98 ARG A N 1
ATOM 772 C CA . ARG A 1 98 ? -46.375 -18.367 24.927 1.00 88.12 98 ARG A CA 1
ATOM 773 C C . ARG A 1 98 ? -47.594 -17.499 25.241 1.00 88.12 98 ARG A C 1
ATOM 775 O O . ARG A 1 98 ? -48.678 -18.045 25.406 1.00 88.12 98 ARG A O 1
ATOM 782 N N . LEU A 1 99 ? -47.442 -16.179 25.219 1.00 86.50 99 LEU A N 1
ATOM 783 C CA . LEU A 1 99 ? -48.525 -15.245 25.525 1.00 86.50 99 LEU A CA 1
ATOM 784 C C . LEU A 1 99 ? -49.705 -15.350 24.538 1.00 86.50 99 LEU A C 1
ATOM 786 O O . LEU A 1 99 ? -50.863 -15.402 24.949 1.00 86.50 99 LEU A O 1
ATOM 790 N N . PHE A 1 100 ? -49.419 -15.390 23.232 1.00 85.12 100 PHE A N 1
ATOM 791 C CA . PHE A 1 100 ? -50.460 -15.364 22.197 1.00 85.12 100 PHE A CA 1
ATOM 792 C C . PHE A 1 100 ? -51.051 -16.737 21.869 1.00 85.12 100 PHE A C 1
ATOM 794 O O . PHE A 1 100 ? -52.220 -16.805 21.498 1.00 85.12 100 PHE A O 1
ATOM 801 N N . TYR A 1 101 ? -50.271 -17.818 21.973 1.00 85.06 101 TYR A N 1
ATOM 802 C CA . TYR A 1 101 ? -50.720 -19.148 21.538 1.00 85.06 101 TYR A CA 1
ATOM 803 C C . TYR A 1 101 ? -50.898 -20.158 22.673 1.00 85.06 101 TYR A C 1
ATOM 805 O O . TYR A 1 101 ? -51.594 -21.147 22.468 1.00 85.06 101 TYR A O 1
ATOM 813 N N . LEU A 1 102 ? -50.275 -19.958 23.842 1.00 81.50 102 LEU A N 1
ATOM 814 C CA . LEU A 1 102 ? -50.316 -20.935 24.941 1.00 81.50 102 LEU A CA 1
ATOM 815 C C . LEU A 1 102 ? -51.129 -20.447 26.148 1.00 81.50 102 LEU A C 1
ATOM 817 O O . LEU A 1 102 ? -51.836 -21.255 26.742 1.00 81.50 102 LEU A O 1
ATOM 821 N N . ASP A 1 103 ? -51.089 -19.153 26.480 1.00 69.00 103 ASP A N 1
ATOM 822 C CA . ASP A 1 103 ? -51.836 -18.588 27.620 1.00 69.00 103 ASP A CA 1
ATOM 823 C C . ASP A 1 103 ? -53.327 -18.320 27.307 1.00 69.00 103 ASP A C 1
ATOM 825 O O . ASP A 1 103 ? -54.102 -18.048 28.216 1.00 69.00 103 ASP A O 1
ATOM 829 N N . HIS A 1 104 ? -53.760 -18.445 26.044 1.00 61.62 104 HIS A N 1
ATOM 830 C CA . HIS A 1 104 ? -55.160 -18.265 25.608 1.00 61.62 104 HIS A CA 1
ATOM 831 C C . HIS A 1 104 ? -55.984 -19.568 25.529 1.00 61.62 104 HIS A C 1
ATOM 833 O O . HIS A 1 104 ? -57.033 -19.606 24.888 1.00 61.62 104 HIS A O 1
ATOM 839 N N . HIS A 1 105 ? -55.552 -20.643 26.189 1.00 56.91 105 HIS A N 1
ATOM 840 C CA . HIS A 1 105 ? -56.400 -21.820 26.393 1.00 56.91 105 HIS A CA 1
ATOM 841 C C . HIS A 1 105 ? -57.221 -21.682 27.687 1.00 56.91 105 HIS A C 1
ATOM 843 O O . HIS A 1 105 ? -56.953 -22.356 28.679 1.00 56.91 105 HIS A O 1
ATOM 849 N N . GLU A 1 106 ? -58.243 -20.823 27.667 1.00 53.97 106 GLU A N 1
ATOM 850 C CA . GLU A 1 106 ? -59.427 -21.052 28.507 1.00 53.97 106 GLU A CA 1
ATOM 851 C C . GLU A 1 106 ? -60.289 -22.160 27.858 1.00 53.97 106 GLU A C 1
ATOM 853 O O . GLU A 1 106 ? -60.414 -22.176 26.627 1.00 53.97 106 GLU A O 1
ATOM 858 N N . PRO A 1 107 ? -60.847 -23.119 28.625 1.00 49.50 107 PRO A N 1
ATOM 859 C CA . PRO A 1 107 ? -61.985 -23.922 28.177 1.00 49.50 107 PRO A CA 1
ATOM 860 C C . PRO A 1 107 ? -63.275 -23.096 28.058 1.00 49.50 107 PRO A C 1
ATOM 862 O O . PRO A 1 107 ? -63.432 -22.117 28.821 1.00 49.50 107 PRO A O 1
#

Sequence (107 aa):
MSPSVLYVVWAFVPDDWLHSAGLTYWPQKYWALAAPIYLLVTLTTCFVLLFGVNMMNTAPLGSVDNITDRYARSQCTAEDQEGVIPRLRDVPISEINRLFYLDHHEP

InterPro domains:
  IPR013717 PIG-P [PF08510] (5-101)
  IPR016542 Phosphatidylinositol N-acetylglucosaminyltransferase, GPI19/PIG-P subunit [PIRSF008765] (4-105)
  IPR052263 GPI Anchor Biosy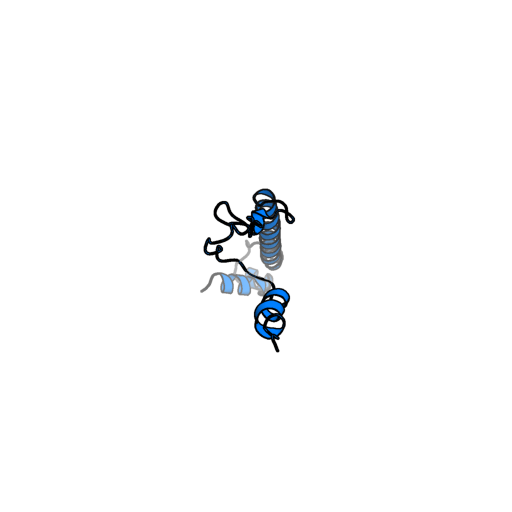nthesis Protein [PTHR46346] (5-105)

pLDDT: mean 86.01, std 11.42, range [49.5, 98.5]

Mean predicted aligned error: 11.18 Å